Protein AF-A0A1Y5HID7-F1 (afdb_monomer_lite)

Organism: Oleispira antarctica (NCBI:txid188908)

Sequence (65 aa):
MSVYTDLSASEVAAYLSQFSLGDYHSHQGISAGVENTNFFVEATLDGTQHKYVLTIFEHHDSAQV

Secondary structure (DSSP, 8-state):
--------HHHHHHHHTTSS--EEEEEEEE---SSEEEEEEEEEETTEEEEEEEEEE----S---

Foldseek 3Di:
DADAPPDDPVNVQVVCVVDLQAAWDDKDWDSDDRFWTKIWTWHAHPNRIDIDIDIDGPPPPPPPD

Radius of gyration: 13.54 Å; chains: 1; bounding box: 26×22×43 Å

InterPro domains:
  IPR011009 Protein kinase-like domain superfamily [SSF56112] (5-61)

pLDDT: mean 76.02, std 15.49, range [38.09, 91.94]

Structure (mmCIF, N/CA/C/O backbone):
data_AF-A0A1Y5HID7-F1
#
_entry.id   AF-A0A1Y5HID7-F1
#
loop_
_atom_site.group_PDB
_atom_site.id
_atom_site.type_symbol
_atom_site.label_atom_id
_atom_site.label_alt_id
_atom_site.label_comp_id
_atom_site.label_asym_id
_atom_site.label_entity_id
_atom_site.label_seq_id
_atom_site.pdbx_PDB_ins_code
_atom_site.Cartn_x
_atom_site.Cartn_y
_atom_site.Cartn_z
_atom_site.occupancy
_atom_site.B_iso_or_equiv
_atom_site.auth_seq_id
_atom_site.auth_comp_id
_atom_site.auth_asym_id
_atom_site.auth_atom_id
_atom_site.pdbx_PDB_model_num
ATOM 1 N N . MET A 1 1 ? 8.750 10.158 -21.001 1.00 45.22 1 MET A N 1
ATOM 2 C CA . MET A 1 1 ? 7.465 9.438 -21.108 1.00 45.22 1 MET A CA 1
ATOM 3 C C . MET A 1 1 ? 7.278 8.734 -19.780 1.00 45.22 1 MET A C 1
ATOM 5 O O . MET A 1 1 ? 8.202 8.039 -19.392 1.00 45.22 1 MET A O 1
ATOM 9 N N . SER A 1 2 ? 6.193 8.990 -19.049 1.00 38.09 2 SER A N 1
ATOM 10 C CA . SER A 1 2 ? 5.908 8.258 -17.809 1.00 38.09 2 SER A CA 1
ATOM 11 C C . SER A 1 2 ? 5.235 6.948 -18.188 1.00 38.09 2 SER A C 1
ATOM 13 O O . SER A 1 2 ? 4.161 6.967 -18.788 1.00 38.09 2 SER A O 1
ATOM 15 N N . VAL A 1 3 ? 5.895 5.831 -17.898 1.00 42.34 3 VAL A N 1
ATOM 16 C CA . VAL A 1 3 ? 5.254 4.518 -17.916 1.00 42.34 3 VAL A CA 1
ATOM 17 C C . VAL A 1 3 ? 4.388 4.489 -16.663 1.00 42.34 3 VAL A C 1
ATOM 19 O O . VAL A 1 3 ? 4.891 4.635 -15.555 1.00 42.34 3 VAL A O 1
ATOM 22 N N . TYR A 1 4 ? 3.074 4.474 -16.853 1.00 52.75 4 TYR A N 1
ATOM 23 C CA . TYR A 1 4 ? 2.130 4.257 -15.768 1.00 52.75 4 TYR A CA 1
ATOM 24 C C . TYR A 1 4 ? 1.649 2.829 -15.935 1.00 52.75 4 TYR A C 1
ATOM 26 O O . TYR A 1 4 ? 0.769 2.563 -16.757 1.00 52.75 4 TYR A O 1
ATOM 34 N N . THR A 1 5 ? 2.283 1.901 -15.2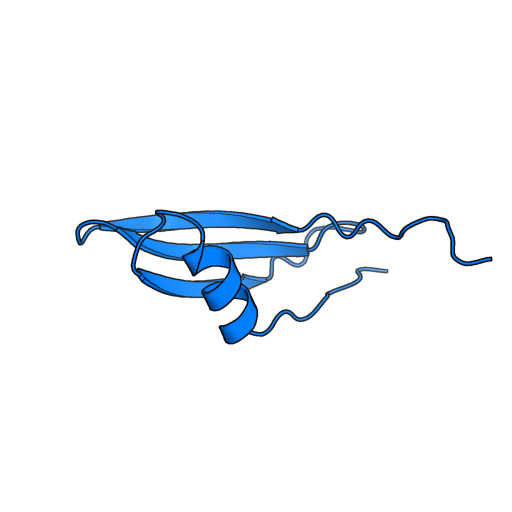28 1.00 61.00 5 THR A N 1
ATOM 35 C CA . THR A 1 5 ? 1.722 0.560 -15.124 1.00 61.00 5 THR A CA 1
ATOM 36 C C . THR A 1 5 ? 0.514 0.668 -14.211 1.00 61.00 5 THR A C 1
ATOM 38 O O . THR A 1 5 ? 0.630 0.832 -12.995 1.00 61.00 5 THR A O 1
ATOM 41 N N . ASP A 1 6 ? -0.656 0.678 -14.845 1.00 63.50 6 ASP A N 1
ATOM 42 C CA . ASP A 1 6 ? -1.963 0.754 -14.202 1.00 63.50 6 ASP A CA 1
ATOM 43 C C . ASP A 1 6 ? -2.209 -0.574 -13.474 1.00 63.50 6 ASP A C 1
ATOM 45 O O . ASP A 1 6 ? -2.778 -1.524 -14.013 1.00 63.50 6 ASP A O 1
ATOM 49 N N . LEU A 1 7 ? -1.662 -0.685 -12.263 1.00 70.12 7 LEU A N 1
ATOM 50 C CA . LEU A 1 7 ? -1.907 -1.830 -11.399 1.00 70.12 7 LEU A CA 1
ATOM 51 C C . LEU A 1 7 ? -3.317 -1.728 -10.845 1.00 70.12 7 LEU A C 1
ATOM 53 O O . LEU A 1 7 ? -3.698 -0.744 -10.208 1.00 70.12 7 LEU A O 1
ATOM 57 N N . SER A 1 8 ? -4.091 -2.786 -11.056 1.00 75.94 8 SER A N 1
ATOM 58 C CA . SER A 1 8 ? -5.455 -2.833 -10.549 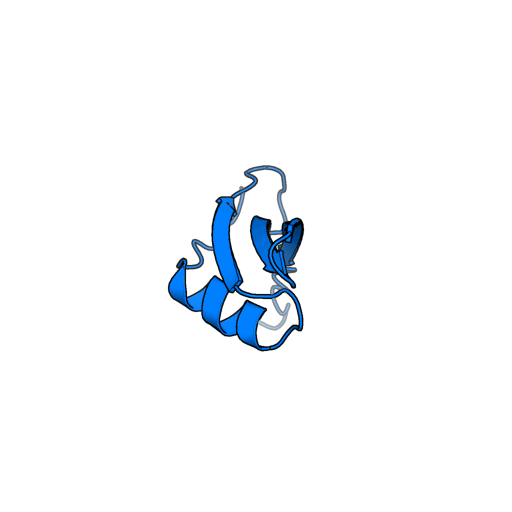1.00 75.94 8 SER A CA 1
ATOM 59 C C . SER A 1 8 ? -5.454 -2.902 -9.020 1.00 75.94 8 SER A C 1
ATOM 61 O O . SER A 1 8 ? -4.588 -3.529 -8.409 1.00 75.94 8 SER A O 1
ATOM 63 N N . ALA A 1 9 ? -6.479 -2.340 -8.373 1.00 77.69 9 ALA A N 1
ATOM 64 C CA . ALA A 1 9 ? -6.618 -2.391 -6.912 1.00 77.69 9 ALA A CA 1
ATOM 65 C C . ALA A 1 9 ? -6.539 -3.813 -6.342 1.00 77.69 9 ALA A C 1
ATOM 67 O O . ALA A 1 9 ? -5.991 -4.009 -5.262 1.00 77.69 9 ALA A O 1
ATOM 68 N N . SER A 1 10 ? -7.037 -4.806 -7.080 1.00 80.81 10 SER A N 1
ATOM 69 C CA . SER A 1 10 ? -6.943 -6.217 -6.706 1.00 80.81 10 SER A CA 1
ATOM 70 C C . SER A 1 10 ? -5.507 -6.745 -6.707 1.00 80.81 10 SER A C 1
ATOM 72 O O . SER A 1 10 ? -5.162 -7.533 -5.834 1.00 80.81 10 SER A O 1
ATOM 74 N N . GLU A 1 11 ? -4.666 -6.304 -7.644 1.00 84.31 11 GLU A N 1
ATOM 75 C CA . GLU A 1 11 ? -3.257 -6.710 -7.714 1.00 84.31 11 GLU A CA 1
ATOM 76 C C . GLU A 1 11 ? -2.450 -6.066 -6.593 1.00 84.31 11 GLU A C 1
ATOM 78 O O . GLU A 1 11 ? -1.705 -6.751 -5.894 1.00 84.31 11 GLU A O 1
ATOM 83 N N . VAL A 1 12 ? -2.667 -4.768 -6.359 1.00 81.75 12 VAL A N 1
ATOM 84 C CA . VAL A 1 12 ? -2.049 -4.045 -5.242 1.00 81.75 12 VAL A CA 1
ATOM 85 C C . VAL A 1 12 ? -2.463 -4.678 -3.912 1.00 81.75 12 VAL A C 1
ATOM 87 O O . VAL A 1 12 ? -1.604 -4.976 -3.089 1.00 81.75 12 VAL A O 1
ATOM 90 N N . ALA A 1 13 ? -3.750 -4.970 -3.713 1.00 83.50 13 ALA A N 1
ATOM 91 C CA . ALA A 1 13 ? -4.236 -5.628 -2.500 1.00 83.50 13 ALA A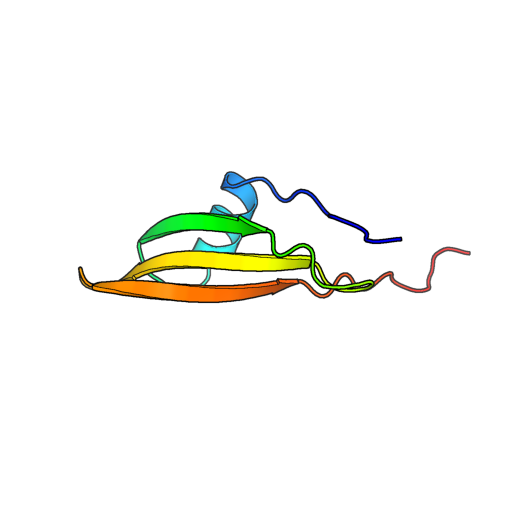 CA 1
ATOM 92 C C . ALA A 1 13 ? -3.643 -7.036 -2.314 1.00 83.50 13 ALA A C 1
ATOM 94 O O . ALA A 1 13 ? -3.197 -7.373 -1.217 1.00 83.50 13 ALA A O 1
ATOM 95 N N . ALA A 1 14 ? -3.586 -7.846 -3.377 1.00 86.56 14 ALA A N 1
ATOM 96 C CA . ALA A 1 14 ? -2.979 -9.176 -3.329 1.00 86.56 14 ALA A CA 1
ATOM 97 C C . ALA A 1 14 ? -1.478 -9.110 -3.010 1.00 86.56 14 ALA A C 1
ATOM 99 O O . ALA A 1 14 ? -0.968 -9.925 -2.242 1.00 86.56 14 ALA A O 1
ATOM 100 N N . TYR A 1 15 ? -0.773 -8.116 -3.550 1.00 85.19 15 TYR A N 1
ATOM 101 C CA . TYR A 1 15 ? 0.635 -7.905 -3.251 1.00 85.19 15 TYR A CA 1
ATOM 102 C C . TYR A 1 15 ? 0.845 -7.476 -1.794 1.00 85.19 15 TYR A C 1
ATOM 104 O O . TYR A 1 15 ? 1.670 -8.064 -1.094 1.00 85.19 15 TYR A O 1
ATOM 112 N N . LEU A 1 16 ? 0.062 -6.502 -1.321 1.00 85.44 16 LEU A N 1
ATOM 113 C CA . LEU A 1 16 ? 0.128 -5.970 0.042 1.00 85.44 16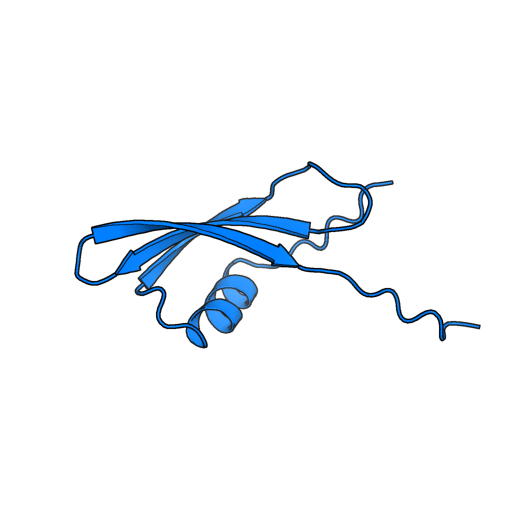 LEU A CA 1
ATOM 114 C C . LEU A 1 16 ? -0.294 -6.990 1.104 1.00 85.44 16 LEU A C 1
ATOM 116 O O . LEU A 1 16 ? 0.219 -6.932 2.215 1.00 85.44 16 LEU A O 1
ATOM 120 N N . SER A 1 17 ? -1.148 -7.958 0.756 1.00 85.19 17 SER A N 1
ATOM 121 C CA . SER A 1 17 ? -1.520 -9.087 1.623 1.00 85.19 17 SER A CA 1
ATOM 122 C C . SER A 1 17 ? -0.317 -9.910 2.102 1.00 85.19 17 SER A C 1
ATOM 124 O O . SER A 1 17 ? -0.441 -10.644 3.080 1.00 85.19 17 SER A O 1
ATOM 126 N N . GLN A 1 18 ? 0.829 -9.829 1.424 1.00 87.62 18 GLN A N 1
ATOM 127 C CA . GLN A 1 18 ? 2.061 -10.509 1.834 1.00 87.62 18 GLN A CA 1
ATOM 128 C C . GLN A 1 18 ? 2.796 -9.774 2.966 1.00 87.62 18 GLN A C 1
ATOM 130 O O . GLN A 1 18 ? 3.756 -10.300 3.528 1.00 87.62 18 GLN A O 1
ATOM 135 N N . PHE A 1 19 ? 2.360 -8.560 3.302 1.00 85.38 19 PHE A N 1
ATOM 136 C CA . PHE A 1 19 ? 2.958 -7.703 4.313 1.00 85.38 19 PHE A CA 1
ATOM 137 C C . PHE A 1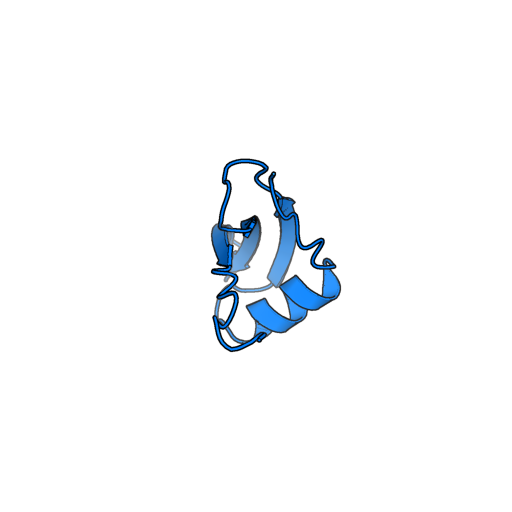 19 ? 1.979 -7.502 5.475 1.00 85.38 19 PHE A C 1
ATOM 139 O O . PHE A 1 19 ? 0.767 -7.423 5.288 1.00 85.38 19 PHE A O 1
ATOM 146 N N . SER A 1 20 ? 2.500 -7.350 6.692 1.00 84.38 20 SER A N 1
ATOM 147 C CA . SER A 1 20 ? 1.695 -7.075 7.891 1.00 84.38 20 SER A CA 1
ATOM 148 C C . SER A 1 20 ? 1.265 -5.601 7.970 1.00 84.38 20 SER A C 1
ATOM 150 O O . SER A 1 20 ? 1.601 -4.902 8.922 1.00 84.38 20 SER A O 1
ATOM 152 N N . LEU A 1 21 ? 0.574 -5.110 6.936 1.00 83.88 21 LEU A N 1
ATOM 153 C CA . LEU A 1 21 ? 0.107 -3.718 6.813 1.00 83.88 21 LEU A CA 1
ATOM 154 C C . LEU A 1 21 ? -1.345 -3.531 7.281 1.00 83.88 21 LEU A C 1
ATOM 156 O O . LEU A 1 21 ? -1.812 -2.400 7.383 1.00 83.88 21 LEU A O 1
ATOM 160 N N . GLY A 1 22 ? -2.041 -4.632 7.577 1.00 86.69 22 GLY A N 1
ATOM 161 C CA . GLY A 1 22 ? -3.447 -4.638 7.972 1.00 86.69 22 GLY A CA 1
ATOM 162 C C . GLY A 1 22 ? -4.404 -4.687 6.779 1.00 86.69 22 GLY A C 1
ATOM 163 O O . GLY A 1 22 ? -4.051 -5.167 5.701 1.00 86.69 22 GLY A O 1
ATOM 164 N N . ASP A 1 23 ? -5.628 -4.206 6.983 1.00 87.81 23 ASP A N 1
ATOM 165 C CA . ASP A 1 23 ? -6.693 -4.212 5.981 1.00 87.81 23 ASP A CA 1
ATOM 166 C C . ASP A 1 23 ? -6.493 -3.089 4.959 1.00 87.81 23 ASP A C 1
ATOM 168 O O . ASP A 1 23 ? -6.608 -1.905 5.285 1.00 87.81 23 ASP A O 1
ATOM 172 N N . TYR A 1 24 ? -6.211 -3.460 3.709 1.00 88.31 24 TYR A N 1
ATOM 173 C CA . TYR A 1 24 ? -6.117 -2.524 2.588 1.00 88.31 24 TYR A CA 1
ATOM 174 C C . TYR A 1 24 ? -7.453 -1.795 2.359 1.00 88.31 24 TYR A C 1
ATOM 176 O O . TYR A 1 24 ? -8.501 -2.428 2.224 1.00 88.31 24 TYR A O 1
ATOM 184 N N . HIS A 1 25 ? -7.402 -0.466 2.252 1.00 88.25 25 HIS A N 1
ATOM 185 C CA . HIS A 1 25 ? -8.563 0.383 1.977 1.00 88.25 25 HIS A CA 1
ATOM 186 C C . HIS A 1 25 ? -8.559 0.916 0.542 1.00 88.25 25 HIS A C 1
ATOM 188 O O . HIS A 1 25 ? -9.511 0.723 -0.215 1.00 88.25 25 HIS A O 1
ATOM 194 N N . SER A 1 26 ? -7.491 1.620 0.178 1.00 86.81 26 SER A N 1
ATOM 195 C CA . SER A 1 26 ? -7.389 2.360 -1.079 1.00 86.81 26 SER A CA 1
ATOM 196 C C . SER A 1 26 ? -5.934 2.591 -1.449 1.00 86.81 26 SER A C 1
ATOM 198 O O . SER A 1 26 ? -5.054 2.639 -0.587 1.00 86.81 26 SER A O 1
ATOM 200 N N . HIS A 1 27 ? -5.684 2.781 -2.743 1.00 87.94 27 HIS A N 1
ATOM 201 C CA . HIS A 1 27 ? -4.429 3.329 -3.221 1.00 87.94 27 HIS A CA 1
ATOM 202 C C . HIS A 1 27 ? -4.671 4.468 -4.211 1.00 87.94 27 HIS A C 1
ATOM 204 O O . HIS A 1 27 ? -5.712 4.532 -4.865 1.00 87.94 27 HIS A O 1
ATOM 210 N N . GLN A 1 28 ? -3.701 5.369 -4.323 1.00 85.44 28 GLN A N 1
ATOM 211 C CA . GLN A 1 28 ? -3.712 6.460 -5.285 1.00 85.44 28 GLN A CA 1
ATOM 212 C C . GLN A 1 28 ? -2.364 6.540 -5.991 1.00 85.44 28 GLN A C 1
ATOM 214 O O . GLN A 1 28 ? -1.325 6.668 -5.344 1.00 85.44 28 GLN A O 1
ATOM 219 N N . GLY A 1 29 ? -2.388 6.476 -7.323 1.00 80.56 29 GLY A N 1
ATOM 220 C CA . GLY A 1 29 ? -1.200 6.656 -8.149 1.00 80.56 29 GLY A CA 1
ATOM 221 C C . GLY A 1 29 ? -0.585 8.036 -7.980 1.00 80.56 29 GLY A C 1
ATOM 222 O O . GLY A 1 29 ? -1.279 9.051 -8.001 1.00 80.56 29 GLY A O 1
ATOM 223 N N . ILE A 1 30 ? 0.733 8.064 -7.846 1.00 79.12 30 ILE A N 1
ATOM 224 C CA . ILE A 1 30 ? 1.533 9.277 -7.821 1.00 79.12 30 ILE A CA 1
ATOM 225 C C . ILE A 1 30 ? 2.178 9.406 -9.197 1.00 79.12 30 ILE A C 1
ATOM 227 O O . ILE A 1 30 ? 3.135 8.706 -9.522 1.00 79.12 30 ILE A O 1
ATOM 231 N N . SER A 1 31 ? 1.671 10.332 -10.008 1.00 69.12 31 SER A N 1
ATOM 232 C CA . SER A 1 31 ? 2.214 10.643 -11.338 1.00 69.12 31 SER A CA 1
ATOM 233 C C . SER A 1 31 ? 3.503 11.479 -11.258 1.00 69.12 31 SER A C 1
ATOM 235 O O . SER A 1 31 ? 3.635 12.500 -11.931 1.00 69.12 31 SER A O 1
ATOM 237 N N . ALA A 1 32 ? 4.446 11.081 -10.402 1.00 59.31 32 ALA A N 1
ATOM 238 C CA . ALA A 1 32 ? 5.729 11.748 -10.208 1.00 59.31 32 ALA A CA 1
ATOM 239 C C . ALA A 1 32 ? 6.8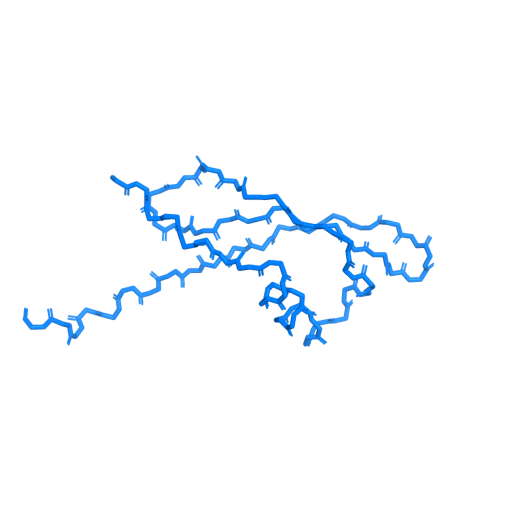67 10.747 -10.440 1.00 59.31 32 ALA A C 1
ATOM 241 O O . ALA A 1 32 ? 7.255 10.004 -9.542 1.00 59.31 32 ALA A O 1
ATOM 242 N N . GLY A 1 33 ? 7.391 10.713 -11.665 1.00 54.22 33 GLY A N 1
ATOM 243 C CA . GLY A 1 33 ? 8.517 9.852 -12.017 1.00 54.22 33 GLY A CA 1
ATOM 244 C C . GLY A 1 33 ? 8.580 9.540 -13.508 1.00 54.22 33 GLY A C 1
ATOM 245 O O . GLY A 1 33 ? 7.565 9.546 -14.208 1.00 54.22 33 GLY A O 1
ATOM 246 N N . VAL A 1 34 ? 9.796 9.299 -13.996 1.00 57.09 34 VAL A N 1
ATOM 247 C CA . VAL A 1 34 ? 10.047 8.805 -15.362 1.00 57.09 34 VAL A CA 1
ATOM 248 C C . VAL A 1 34 ? 10.292 7.289 -15.363 1.00 57.09 34 VAL A C 1
ATOM 250 O O . VAL A 1 34 ? 10.147 6.666 -16.405 1.00 57.09 34 VAL A O 1
ATOM 253 N N . GLU A 1 35 ? 10.625 6.711 -14.201 1.00 59.50 35 GLU A N 1
ATOM 254 C CA . GLU A 1 35 ? 11.158 5.342 -14.083 1.00 59.50 35 GLU A CA 1
ATOM 255 C C . GLU A 1 35 ? 10.450 4.462 -13.038 1.00 59.50 35 GLU A C 1
ATOM 257 O O . GLU A 1 35 ? 10.638 3.254 -13.053 1.00 59.50 35 GLU A O 1
ATOM 262 N N . ASN A 1 36 ? 9.652 5.033 -12.124 1.00 67.56 36 ASN A N 1
ATOM 263 C CA . ASN A 1 36 ? 9.046 4.278 -11.022 1.00 67.56 36 ASN A CA 1
ATOM 264 C C . ASN A 1 36 ? 7.554 4.564 -10.910 1.00 67.56 36 ASN A C 1
ATOM 266 O O . ASN A 1 36 ? 7.141 5.730 -10.890 1.00 67.56 36 ASN A O 1
ATOM 270 N N . THR A 1 37 ? 6.777 3.502 -10.721 1.00 76.25 37 THR A N 1
ATOM 271 C CA . THR A 1 37 ? 5.361 3.609 -10.392 1.00 76.25 37 THR A CA 1
ATOM 272 C C . THR A 1 37 ? 5.225 3.711 -8.871 1.00 76.25 37 THR A C 1
ATOM 274 O O . THR A 1 37 ? 5.586 2.799 -8.127 1.00 76.25 37 THR A O 1
ATOM 277 N N . ASN A 1 38 ? 4.739 4.855 -8.391 1.00 83.50 38 ASN A N 1
ATOM 278 C CA . ASN A 1 38 ? 4.554 5.125 -6.968 1.00 83.50 38 ASN A CA 1
ATOM 279 C C . ASN A 1 38 ? 3.061 5.194 -6.633 1.00 83.50 38 ASN A C 1
ATOM 281 O O . ASN A 1 38 ? 2.298 5.833 -7.355 1.00 83.50 38 ASN A O 1
ATOM 285 N N . PHE A 1 39 ? 2.654 4.608 -5.510 1.00 85.94 39 PHE A N 1
ATOM 286 C CA . PHE A 1 39 ? 1.287 4.661 -5.000 1.00 85.94 39 PHE A CA 1
ATOM 287 C C . PHE A 1 39 ? 1.270 5.087 -3.533 1.00 85.94 39 PHE A C 1
ATOM 289 O O . PHE A 1 39 ? 2.032 4.567 -2.720 1.00 85.94 39 PHE A O 1
ATOM 296 N N . PHE A 1 40 ? 0.359 5.984 -3.165 1.00 89.12 40 PHE A N 1
ATOM 297 C CA . PHE A 1 40 ? -0.073 6.106 -1.775 1.00 89.12 40 PHE A CA 1
ATOM 298 C C . PHE A 1 40 ? -1.015 4.957 -1.461 1.00 89.12 40 PHE A C 1
ATOM 300 O O . PHE A 1 40 ? -1.917 4.697 -2.245 1.00 89.12 40 PHE A O 1
ATOM 307 N N . VAL A 1 41 ? -0.822 4.293 -0.330 1.00 90.00 41 VAL A N 1
ATOM 308 C CA . VAL A 1 41 ? -1.649 3.174 0.125 1.00 90.00 41 VAL A CA 1
ATOM 309 C C . VAL A 1 41 ? -2.179 3.503 1.511 1.00 90.00 41 VAL A C 1
ATOM 311 O O . VAL A 1 41 ? -1.417 3.889 2.395 1.00 90.00 41 VAL A O 1
ATOM 314 N N . GLU A 1 42 ? -3.477 3.330 1.712 1.00 91.94 42 GLU A N 1
ATOM 315 C CA . GLU A 1 42 ? -4.118 3.453 3.016 1.00 91.94 42 GLU A CA 1
ATOM 316 C C . GLU A 1 42 ? -4.537 2.062 3.486 1.00 91.94 42 GLU A C 1
ATOM 318 O O . GLU A 1 42 ? -5.194 1.318 2.751 1.00 91.94 42 GLU A O 1
ATOM 323 N N . ALA A 1 43 ? -4.133 1.705 4.703 1.00 91.94 43 ALA A N 1
ATOM 324 C CA . ALA A 1 43 ? -4.504 0.445 5.327 1.00 91.94 43 ALA A CA 1
ATOM 325 C C . ALA A 1 43 ? -4.786 0.642 6.819 1.00 91.94 43 ALA A C 1
ATOM 327 O O . ALA A 1 43 ? -4.276 1.577 7.438 1.00 91.94 43 ALA A O 1
ATOM 328 N N . THR A 1 44 ? -5.611 -0.228 7.391 1.00 91.00 44 THR A N 1
ATOM 329 C CA . THR A 1 44 ? -5.964 -0.189 8.811 1.00 91.00 44 THR A CA 1
ATOM 330 C C . THR A 1 44 ? -5.303 -1.354 9.530 1.00 91.00 44 THR A C 1
ATOM 332 O O . THR A 1 44 ? -5.610 -2.507 9.247 1.00 91.00 44 THR A O 1
ATOM 335 N N . LEU A 1 45 ? -4.428 -1.060 10.488 1.00 90.44 45 LEU A N 1
ATOM 336 C CA . LEU A 1 45 ? -3.760 -2.054 11.325 1.00 90.44 45 LEU A CA 1
ATOM 337 C C . LEU A 1 45 ? -4.171 -1.818 12.780 1.00 90.44 45 LEU A C 1
ATOM 339 O O . LEU A 1 45 ? -4.128 -0.687 13.260 1.00 90.44 45 LEU A O 1
ATOM 343 N N . ASP A 1 46 ? -4.635 -2.866 13.464 1.00 89.31 46 ASP A N 1
ATOM 344 C CA . ASP A 1 46 ? -5.085 -2.797 14.866 1.00 89.31 46 ASP A CA 1
ATOM 345 C C . ASP A 1 46 ? -6.124 -1.681 15.134 1.00 89.31 46 ASP A C 1
ATOM 347 O O . ASP A 1 46 ? -6.118 -1.015 16.170 1.00 89.31 46 ASP A O 1
ATOM 351 N N . GLY A 1 47 ? -7.021 -1.438 14.171 1.00 88.44 47 GLY A N 1
ATOM 352 C CA . GLY A 1 47 ? -8.051 -0.394 14.257 1.00 88.44 47 GLY A CA 1
ATOM 353 C C . GLY A 1 47 ? -7.543 1.040 14.055 1.00 88.44 47 GLY A C 1
ATOM 354 O O . GLY A 1 47 ? -8.318 1.984 14.203 1.00 88.44 47 GLY A O 1
ATOM 355 N N . THR A 1 48 ? -6.270 1.217 13.694 1.00 90.62 48 THR A N 1
ATOM 356 C CA . THR A 1 48 ? -5.656 2.518 13.400 1.00 90.62 48 THR A CA 1
ATOM 357 C C . THR A 1 48 ? -5.392 2.651 11.904 1.00 90.62 48 THR A C 1
ATOM 359 O O . THR A 1 48 ? -4.909 1.719 11.269 1.00 90.62 48 THR A O 1
ATOM 362 N N . GLN A 1 49 ? -5.702 3.811 11.319 1.00 90.69 49 GLN A N 1
ATOM 363 C CA . GLN A 1 49 ? -5.384 4.087 9.917 1.00 90.69 49 GLN A CA 1
ATOM 364 C C . GLN A 1 49 ? -3.905 4.439 9.746 1.00 90.69 49 GLN A C 1
ATOM 366 O O . GLN A 1 49 ? -3.388 5.360 10.381 1.00 90.69 49 GLN A O 1
ATOM 371 N N . HIS A 1 50 ? -3.254 3.748 8.818 1.00 90.88 50 HIS A N 1
ATOM 372 C CA . HIS A 1 50 ? -1.874 3.955 8.416 1.00 90.88 50 HIS A CA 1
ATOM 373 C C . HIS A 1 50 ? -1.800 4.323 6.936 1.00 90.88 50 HIS A C 1
ATOM 375 O O . HIS A 1 50 ? -2.575 3.848 6.104 1.00 90.88 50 HIS A O 1
ATOM 381 N N . LYS A 1 51 ? -0.836 5.186 6.611 1.00 90.69 51 LYS A N 1
ATOM 382 C CA . LYS A 1 51 ? -0.536 5.590 5.238 1.00 90.69 51 LYS A CA 1
ATOM 383 C C . LYS A 1 51 ? 0.859 5.111 4.875 1.00 90.69 51 LYS A C 1
ATOM 385 O O . LYS A 1 51 ? 1.815 5.382 5.600 1.00 90.69 51 LYS A O 1
ATOM 390 N N . TYR A 1 52 ? 0.959 4.439 3.743 1.00 89.62 52 TYR A N 1
ATOM 391 C CA . TYR A 1 52 ? 2.187 3.883 3.200 1.00 89.62 52 TYR A CA 1
ATOM 392 C C . TYR A 1 52 ? 2.448 4.456 1.808 1.00 89.62 52 TYR A C 1
ATOM 394 O O . TYR A 1 52 ? 1.536 4.931 1.128 1.00 89.62 52 TYR A O 1
ATOM 402 N N . VAL A 1 53 ? 3.707 4.402 1.381 1.00 88.75 53 VAL A N 1
ATOM 403 C CA . VAL A 1 53 ? 4.103 4.676 -0.002 1.00 88.75 53 VAL A CA 1
ATOM 404 C C . VAL A 1 53 ? 4.647 3.377 -0.576 1.00 88.75 53 VAL A C 1
ATOM 406 O O . VAL A 1 53 ? 5.625 2.835 -0.064 1.00 88.75 53 VAL A O 1
ATOM 409 N N . LEU A 1 54 ? 3.988 2.868 -1.612 1.00 85.44 54 LEU A N 1
ATOM 410 C CA . LEU A 1 54 ? 4.432 1.716 -2.382 1.00 85.44 54 LEU A CA 1
ATOM 411 C C . LEU A 1 54 ? 5.184 2.222 -3.611 1.00 85.44 54 LEU A C 1
ATOM 413 O O . LEU A 1 54 ? 4.596 2.876 -4.469 1.00 85.44 54 LEU A O 1
ATOM 417 N N . THR A 1 55 ? 6.470 1.904 -3.703 1.00 85.25 55 THR A N 1
ATOM 418 C CA . THR A 1 55 ? 7.294 2.193 -4.880 1.00 85.25 55 THR A CA 1
ATOM 419 C C . THR A 1 55 ? 7.590 0.892 -5.600 1.00 85.25 55 THR A C 1
ATOM 421 O O . THR A 1 55 ? 8.182 -0.022 -5.025 1.00 85.25 55 THR A O 1
ATOM 424 N N . ILE A 1 56 ? 7.183 0.816 -6.861 1.00 78.25 56 ILE A N 1
ATOM 425 C CA . ILE A 1 56 ? 7.448 -0.316 -7.736 1.00 78.25 56 ILE A CA 1
ATOM 426 C C . ILE A 1 56 ? 8.534 0.113 -8.708 1.00 78.25 56 ILE A C 1
ATOM 428 O O . ILE A 1 56 ? 8.351 1.028 -9.513 1.00 78.25 56 ILE A O 1
ATOM 432 N N . PHE A 1 57 ? 9.679 -0.548 -8.579 1.00 76.69 57 PHE A N 1
ATOM 433 C CA . PHE A 1 57 ? 10.800 -0.394 -9.487 1.00 76.69 57 PHE A CA 1
ATOM 434 C C . PHE A 1 57 ? 10.569 -1.324 -10.668 1.00 76.69 57 PHE A C 1
ATOM 436 O O . PHE A 1 57 ? 10.709 -2.544 -10.559 1.00 76.69 57 PHE A O 1
ATOM 443 N N . GLU A 1 58 ? 10.180 -0.741 -11.791 1.00 69.12 58 GLU A N 1
ATOM 444 C CA . GLU A 1 58 ? 9.996 -1.465 -13.037 1.00 69.12 58 GLU A CA 1
ATOM 445 C C . GLU A 1 58 ? 11.381 -1.669 -13.642 1.00 69.12 58 GLU A C 1
ATOM 447 O O . GLU A 1 58 ? 11.914 -0.815 -14.349 1.00 69.12 58 GLU A O 1
ATOM 452 N N . HIS A 1 59 ? 12.029 -2.783 -13.297 1.00 63.38 59 HIS A N 1
ATOM 453 C CA . HIS A 1 59 ? 13.265 -3.146 -13.968 1.00 63.38 59 HIS A CA 1
ATOM 454 C C . HIS A 1 59 ? 12.895 -3.565 -15.391 1.00 63.38 59 HIS A C 1
ATOM 456 O O . HIS A 1 59 ? 12.452 -4.689 -15.623 1.00 63.38 59 HIS A O 1
ATOM 462 N N . HIS A 1 60 ? 13.051 -2.649 -16.348 1.00 56.06 60 HIS A N 1
ATOM 463 C CA . HIS A 1 60 ? 13.222 -3.046 -17.735 1.00 56.06 60 HIS A CA 1
ATOM 464 C C . HIS A 1 60 ? 14.496 -3.884 -17.773 1.00 56.06 60 HIS A C 1
ATOM 466 O O . HIS A 1 60 ? 15.605 -3.347 -17.786 1.00 56.06 60 HIS A O 1
ATOM 472 N N . ASP A 1 61 ? 14.332 -5.203 -17.706 1.00 49.59 61 ASP A N 1
ATOM 473 C CA . ASP A 1 61 ? 15.409 -6.127 -17.994 1.00 49.59 61 ASP A CA 1
ATOM 474 C C . ASP A 1 61 ? 15.978 -5.714 -19.354 1.00 49.59 61 ASP A C 1
ATOM 476 O O . ASP A 1 61 ? 15.268 -5.638 -20.360 1.00 49.59 61 ASP A O 1
ATOM 480 N N . SER A 1 62 ? 17.255 -5.346 -19.365 1.00 51.88 62 SER A N 1
ATOM 481 C CA . SER A 1 62 ? 17.941 -4.884 -20.570 1.00 51.88 62 SER A CA 1
ATOM 482 C C . SER A 1 62 ? 18.154 -6.023 -21.580 1.00 51.88 62 SER A C 1
ATOM 484 O O . SER A 1 62 ? 18.801 -5.812 -22.602 1.00 51.88 62 SER A O 1
ATOM 486 N N . ALA A 1 63 ? 17.588 -7.216 -21.350 1.00 50.94 63 ALA A N 1
ATOM 487 C CA . ALA A 1 63 ? 17.650 -8.363 -22.249 1.00 50.94 63 ALA A CA 1
ATOM 488 C C . ALA A 1 63 ? 16.565 -8.405 -23.344 1.00 50.94 63 ALA A C 1
ATOM 490 O O . ALA A 1 63 ? 16.263 -9.486 -23.855 1.00 50.94 63 ALA A O 1
ATOM 491 N N . GLN A 1 64 ? 16.010 -7.267 -23.774 1.00 44.31 64 GLN A N 1
ATOM 492 C CA . GLN A 1 64 ? 15.268 -7.213 -25.039 1.00 44.31 64 GLN A CA 1
ATOM 493 C C . GLN A 1 64 ? 16.105 -6.560 -26.153 1.00 44.31 64 GLN A C 1
ATOM 495 O O . GLN A 1 64 ? 15.973 -5.369 -26.410 1.00 44.31 64 GLN A O 1
ATOM 500 N N . VAL A 1 65 ? 16.901 -7.438 -26.788 1.00 43.19 65 VAL A N 1
ATOM 501 C CA . VAL A 1 65 ? 17.521 -7.448 -28.143 1.00 43.19 65 VAL A CA 1
ATOM 502 C C . VAL A 1 65 ? 18.420 -6.303 -28.615 1.00 43.19 65 VAL A C 1
ATOM 504 O O . VAL A 1 65 ? 17.991 -5.134 -28.668 1.00 43.19 65 VAL A O 1
#